Protein AF-A0A533USP4-F1 (afdb_monomer)

Structure (mmCIF, N/CA/C/O backbone):
data_AF-A0A533USP4-F1
#
_entry.id   AF-A0A533USP4-F1
#
loop_
_atom_site.group_PDB
_atom_site.id
_atom_site.type_symbol
_atom_site.label_atom_id
_atom_site.label_alt_id
_atom_site.label_comp_id
_atom_site.label_asym_id
_atom_site.label_entity_id
_atom_site.label_seq_id
_atom_site.pdbx_PDB_ins_code
_atom_site.Cartn_x
_atom_site.Cartn_y
_atom_site.Cartn_z
_atom_site.occupancy
_atom_site.B_iso_or_equiv
_atom_site.auth_seq_id
_atom_site.auth_comp_id
_atom_site.auth_asym_id
_atom_site.auth_atom_id
_atom_site.pdbx_PDB_model_num
ATOM 1 N N . MET A 1 1 ? -3.928 -1.218 -68.554 1.00 47.81 1 MET A N 1
ATOM 2 C CA . MET A 1 1 ? -2.601 -1.056 -67.928 1.00 47.81 1 MET A CA 1
ATOM 3 C C . MET A 1 1 ? -2.854 -0.404 -66.578 1.00 47.81 1 MET A C 1
ATOM 5 O O . MET A 1 1 ? -3.043 0.800 -66.511 1.00 47.81 1 MET A O 1
ATOM 9 N N . SER A 1 2 ? -3.066 -1.232 -65.556 1.00 37.66 2 SER A N 1
ATOM 10 C CA . SER A 1 2 ? -3.595 -0.817 -64.251 1.00 37.66 2 SER A CA 1
ATOM 11 C C . SER A 1 2 ? -2.450 -0.725 -63.250 1.00 37.66 2 SER A C 1
ATOM 13 O O . SER A 1 2 ? -1.737 -1.707 -63.067 1.00 37.66 2 SER A O 1
ATOM 15 N N . ILE A 1 3 ? -2.271 0.429 -62.606 1.00 50.94 3 ILE A N 1
ATOM 16 C CA . ILE A 1 3 ? -1.324 0.599 -61.498 1.00 50.94 3 ILE A CA 1
ATOM 17 C C . ILE A 1 3 ? -2.147 0.824 -60.230 1.00 50.94 3 ILE A C 1
ATOM 19 O O . ILE A 1 3 ? -2.756 1.870 -60.026 1.00 50.94 3 ILE A O 1
ATOM 23 N N . LEU A 1 4 ? -2.203 -0.236 -59.428 1.00 44.69 4 LEU A N 1
ATOM 24 C CA . LEU A 1 4 ? -2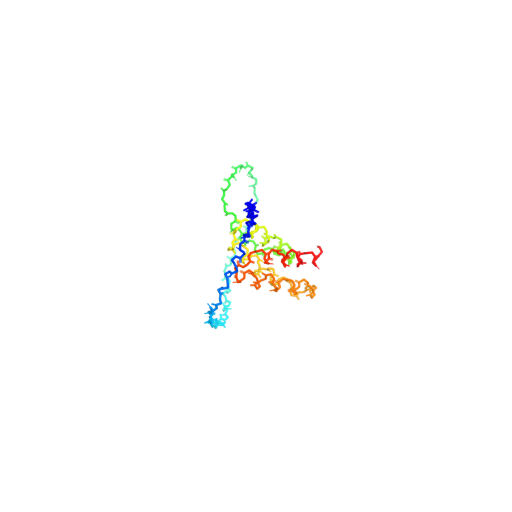.826 -0.324 -58.115 1.00 44.69 4 LEU A CA 1
ATOM 25 C C . LEU A 1 4 ? -1.837 0.241 -57.083 1.00 44.69 4 LEU A C 1
ATOM 27 O O . LEU A 1 4 ? -0.803 -0.370 -56.819 1.00 44.69 4 LEU A O 1
ATOM 31 N N . ILE A 1 5 ? -2.126 1.419 -56.526 1.00 61.94 5 ILE A N 1
ATOM 32 C CA . ILE A 1 5 ? -1.327 2.015 -55.447 1.00 61.94 5 ILE A CA 1
ATOM 33 C C . ILE A 1 5 ? -1.676 1.288 -54.146 1.00 61.94 5 ILE A C 1
ATOM 35 O O . ILE A 1 5 ? -2.778 1.413 -53.615 1.00 61.94 5 ILE A O 1
ATOM 39 N N . LEU A 1 6 ? -0.731 0.483 -53.664 1.00 51.12 6 LEU A N 1
ATOM 40 C CA . LEU A 1 6 ? -0.864 -0.315 -52.453 1.00 51.12 6 LEU A CA 1
ATOM 41 C C . LEU A 1 6 ? -0.658 0.565 -51.207 1.00 51.12 6 LEU A C 1
ATOM 43 O O . LEU A 1 6 ? 0.437 1.054 -50.932 1.00 51.12 6 LEU A O 1
ATOM 47 N N . MET A 1 7 ? -1.742 0.740 -50.459 1.00 49.59 7 MET A N 1
ATOM 48 C CA . MET A 1 7 ? -1.837 1.403 -49.158 1.00 49.59 7 MET A CA 1
ATOM 49 C C . MET A 1 7 ? -1.023 0.625 -48.108 1.00 49.59 7 MET A C 1
ATOM 51 O O . MET A 1 7 ? -1.315 -0.539 -47.840 1.00 49.59 7 MET A O 1
ATOM 55 N N . LYS A 1 8 ? 0.008 1.234 -47.507 1.00 54.75 8 LYS A N 1
ATOM 56 C CA . LYS A 1 8 ? 0.762 0.634 -46.389 1.00 54.75 8 LYS A CA 1
ATOM 57 C C . LYS A 1 8 ? 0.231 1.190 -45.067 1.00 54.75 8 LYS A C 1
ATOM 59 O O . LYS A 1 8 ? 0.634 2.266 -44.640 1.00 54.75 8 LYS A O 1
ATOM 64 N N . PHE A 1 9 ? -0.671 0.453 -44.426 1.00 54.91 9 PHE A N 1
ATOM 65 C CA . PHE A 1 9 ? -1.006 0.661 -43.019 1.00 54.91 9 PHE A CA 1
ATOM 66 C C . PHE A 1 9 ? 0.093 0.039 -42.151 1.00 54.91 9 PHE A C 1
ATOM 68 O O . PHE A 1 9 ? 0.325 -1.167 -42.218 1.00 54.91 9 PHE A O 1
ATOM 75 N N . SER A 1 10 ? 0.779 0.851 -41.347 1.00 53.16 10 SER A N 1
ATOM 76 C CA . SER A 1 10 ? 1.674 0.350 -40.300 1.00 53.16 10 SER A CA 1
ATOM 77 C C . SER A 1 10 ? 0.849 -0.002 -39.066 1.00 53.16 10 SER A C 1
ATOM 79 O O . SER A 1 10 ? 0.519 0.862 -38.258 1.00 53.16 10 SER A O 1
ATOM 81 N N . THR A 1 11 ? 0.490 -1.277 -38.936 1.00 52.53 11 THR A N 1
ATOM 82 C CA . THR A 1 11 ? -0.095 -1.840 -37.718 1.00 52.53 11 THR A CA 1
ATOM 83 C C . THR A 1 11 ? 1.034 -2.131 -36.732 1.00 52.53 11 THR A C 1
ATOM 85 O O . THR A 1 11 ? 1.791 -3.083 -36.912 1.00 52.53 11 THR A O 1
ATOM 88 N N . THR A 1 12 ? 1.180 -1.306 -35.695 1.00 54.00 12 THR A N 1
ATOM 89 C CA . THR A 1 12 ? 2.078 -1.606 -34.574 1.00 54.00 12 THR A CA 1
ATOM 90 C C . THR A 1 12 ? 1.442 -2.716 -33.744 1.00 54.00 12 THR A C 1
ATOM 92 O O . THR A 1 12 ? 0.520 -2.483 -32.966 1.00 54.00 12 THR A O 1
ATOM 95 N N . THR A 1 13 ? 1.900 -3.945 -33.966 1.00 52.88 13 THR A N 1
ATOM 96 C CA . THR A 1 13 ? 1.516 -5.136 -33.209 1.00 52.88 13 THR A CA 1
ATOM 97 C C . THR A 1 13 ? 1.781 -4.917 -31.720 1.00 52.88 13 THR A C 1
ATOM 99 O O . THR A 1 13 ? 2.925 -4.745 -31.301 1.00 52.88 13 THR A O 1
ATOM 102 N N . ILE A 1 14 ? 0.718 -4.931 -30.916 1.00 52.53 14 ILE A N 1
ATOM 103 C CA . ILE A 1 14 ? 0.793 -4.956 -29.455 1.00 52.53 14 ILE A CA 1
ATOM 104 C C . ILE A 1 14 ? 1.327 -6.337 -29.066 1.00 52.53 14 ILE A C 1
ATOM 106 O O . ILE A 1 14 ? 0.627 -7.340 -29.189 1.00 52.53 14 ILE A O 1
ATOM 110 N N . ALA A 1 15 ? 2.585 -6.399 -28.636 1.00 47.38 15 ALA A N 1
ATOM 111 C CA . ALA A 1 15 ? 3.166 -7.609 -28.076 1.00 47.38 15 ALA A CA 1
ATOM 112 C C . ALA A 1 15 ? 2.675 -7.784 -26.630 1.00 47.38 15 ALA A C 1
ATOM 114 O O . ALA A 1 15 ? 3.264 -7.265 -25.684 1.00 47.38 15 ALA A O 1
ATOM 115 N N . THR A 1 16 ? 1.577 -8.516 -26.453 1.00 48.25 16 THR A N 1
ATOM 116 C CA . THR A 1 16 ? 1.216 -9.117 -25.165 1.00 48.25 16 THR A CA 1
ATOM 117 C C . THR A 1 16 ? 2.248 -10.184 -24.809 1.00 48.25 16 THR A C 1
ATOM 119 O O . THR A 1 16 ? 2.188 -11.302 -25.321 1.00 48.25 16 THR A O 1
ATOM 122 N N . VAL A 1 17 ? 3.195 -9.858 -23.927 1.00 45.16 17 VAL A N 1
ATOM 123 C CA . VAL A 1 17 ? 4.047 -10.868 -23.289 1.00 45.16 17 VAL A CA 1
ATOM 124 C C . VAL A 1 17 ? 3.315 -11.370 -22.050 1.00 45.16 17 VAL A C 1
ATOM 126 O O . VAL A 1 17 ? 3.383 -10.778 -20.977 1.00 45.16 17 VAL A O 1
ATOM 129 N N . ALA A 1 18 ? 2.578 -12.464 -22.220 1.00 55.59 18 ALA A N 1
ATOM 130 C CA . ALA A 1 18 ? 2.114 -13.275 -21.108 1.00 55.59 18 ALA A CA 1
ATOM 131 C C . ALA A 1 18 ? 3.296 -14.112 -20.595 1.00 55.59 18 ALA A C 1
ATOM 133 O O . ALA A 1 18 ? 3.755 -15.024 -21.281 1.00 55.59 18 ALA A O 1
ATOM 134 N N . LEU A 1 19 ? 3.783 -13.811 -19.390 1.00 47.06 19 LEU A N 1
ATOM 135 C CA . LEU A 1 19 ? 4.659 -14.700 -18.627 1.00 47.06 19 LEU A CA 1
ATOM 136 C C . LEU A 1 19 ? 3.873 -15.215 -17.423 1.00 47.06 19 LEU A C 1
ATOM 138 O O . LEU A 1 19 ? 3.683 -14.520 -16.429 1.00 47.06 19 LEU A O 1
ATOM 142 N N . ALA A 1 20 ? 3.366 -16.436 -17.569 1.00 52.44 20 ALA A N 1
ATOM 143 C CA . ALA A 1 20 ? 2.795 -17.224 -16.491 1.00 52.44 20 ALA A CA 1
ATOM 144 C C . ALA A 1 20 ? 3.871 -18.123 -15.861 1.00 52.44 20 ALA A C 1
ATOM 146 O O . ALA A 1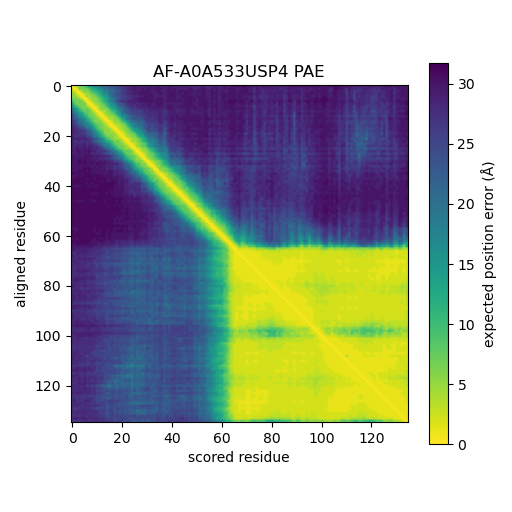 20 ? 4.851 -18.478 -16.513 1.00 52.44 20 ALA A O 1
ATOM 147 N N . VAL A 1 21 ? 3.563 -18.583 -14.642 1.00 51.41 21 VAL A N 1
ATOM 148 C CA . VAL A 1 21 ? 4.268 -19.582 -13.815 1.00 51.41 21 VAL A CA 1
ATOM 149 C C . VAL A 1 21 ? 5.491 -19.004 -13.087 1.00 51.41 21 VAL A C 1
ATOM 151 O O . VAL A 1 21 ? 6.439 -18.549 -13.702 1.00 51.41 21 VAL A O 1
ATOM 154 N N . GLY A 1 22 ? 5.579 -18.962 -11.762 1.00 50.00 22 GLY A N 1
ATOM 155 C CA . GLY A 1 22 ? 4.850 -19.640 -10.699 1.00 50.00 22 GLY A CA 1
ATOM 156 C C . GLY A 1 22 ? 5.892 -19.959 -9.633 1.00 50.00 22 GLY A C 1
ATOM 157 O O . GLY A 1 22 ? 6.772 -20.778 -9.879 1.00 50.00 22 GLY A O 1
ATOM 158 N N . VAL A 1 23 ? 5.835 -19.300 -8.473 1.00 49.97 23 VAL A N 1
ATOM 159 C CA . VAL A 1 23 ? 6.686 -19.681 -7.344 1.00 49.97 23 VAL A CA 1
ATOM 160 C C . VAL A 1 23 ? 5.830 -19.867 -6.105 1.00 49.97 23 VAL A C 1
ATOM 162 O O . VAL A 1 23 ? 5.369 -18.918 -5.475 1.00 49.97 23 VAL A O 1
ATOM 165 N N . LEU A 1 24 ? 5.611 -21.139 -5.786 1.00 55.62 24 LEU A N 1
ATOM 166 C CA . LEU A 1 24 ? 5.123 -21.600 -4.501 1.00 55.62 24 LEU A CA 1
ATOM 167 C C . LEU A 1 24 ? 6.228 -21.357 -3.466 1.00 55.62 24 LEU A C 1
ATOM 169 O O . LEU A 1 24 ? 7.067 -22.222 -3.234 1.00 55.62 24 LEU A O 1
ATOM 173 N N . PHE A 1 25 ? 6.249 -20.174 -2.856 1.00 48.16 25 PHE A N 1
ATOM 174 C CA . PHE A 1 25 ? 7.017 -19.956 -1.633 1.00 48.16 25 PHE A CA 1
ATOM 175 C C . PHE A 1 25 ? 6.097 -20.171 -0.435 1.00 48.16 25 PHE A C 1
ATOM 177 O O . PHE A 1 25 ? 5.326 -19.297 -0.042 1.00 48.16 25 PHE A O 1
ATOM 184 N N . GLY A 1 26 ? 6.179 -21.373 0.138 1.00 51.12 26 GLY A N 1
ATOM 185 C CA . GLY A 1 26 ? 5.707 -21.629 1.489 1.00 51.12 26 GLY A CA 1
ATOM 186 C C . GLY A 1 26 ? 6.526 -20.792 2.466 1.00 51.12 26 GLY A C 1
ATOM 187 O O . GLY A 1 26 ? 7.692 -21.086 2.709 1.00 51.12 26 GLY A O 1
ATOM 188 N N . LEU A 1 27 ? 5.924 -19.742 3.016 1.00 51.78 27 LEU A N 1
ATOM 189 C CA . LEU A 1 27 ? 6.470 -19.024 4.160 1.00 51.78 27 LEU A CA 1
ATOM 190 C C . LEU A 1 27 ? 5.783 -19.559 5.412 1.00 51.78 27 LEU A C 1
ATOM 192 O O . LEU A 1 27 ? 4.654 -19.196 5.738 1.00 51.78 27 LEU A O 1
ATOM 196 N N . THR A 1 28 ? 6.470 -20.465 6.102 1.00 47.69 28 THR A N 1
ATOM 197 C CA . THR A 1 28 ? 6.135 -20.840 7.473 1.00 47.69 28 THR A CA 1
ATOM 198 C C . THR A 1 28 ? 6.287 -19.606 8.354 1.00 47.69 28 THR A C 1
ATOM 200 O O . THR A 1 28 ? 7.391 -19.103 8.559 1.00 47.69 28 THR A O 1
ATOM 203 N N . PHE A 1 29 ? 5.163 -19.107 8.852 1.00 50.94 29 PHE A N 1
ATOM 204 C CA . PHE A 1 29 ? 5.091 -17.994 9.785 1.00 50.94 29 PHE A CA 1
ATOM 205 C C . PHE A 1 29 ? 5.610 -18.452 11.157 1.00 50.94 29 PHE A C 1
ATOM 207 O O . PHE A 1 29 ? 4.863 -19.001 11.964 1.00 50.94 29 PHE A O 1
ATOM 214 N N . THR A 1 30 ? 6.903 -18.270 11.427 1.00 48.50 30 THR A N 1
ATOM 215 C CA . THR A 1 30 ? 7.451 -18.411 12.783 1.00 48.50 30 THR A CA 1
ATOM 216 C C . THR A 1 30 ? 7.401 -17.049 13.459 1.00 48.50 30 THR A C 1
ATOM 218 O O . THR A 1 30 ? 8.123 -16.131 13.074 1.00 48.50 30 THR A O 1
ATOM 221 N N . GLY A 1 31 ? 6.490 -16.913 14.423 1.00 45.66 31 GLY A N 1
ATOM 222 C CA . GLY A 1 31 ? 6.244 -15.679 15.157 1.00 45.66 31 GLY A CA 1
ATOM 223 C C . GLY A 1 31 ? 7.497 -15.119 15.830 1.00 45.66 31 GLY A C 1
ATOM 224 O O . GLY A 1 31 ? 8.367 -15.854 16.294 1.00 45.66 31 GLY A O 1
ATOM 225 N N . PHE A 1 32 ? 7.571 -13.794 15.904 1.00 53.56 32 PHE A N 1
ATOM 226 C CA . 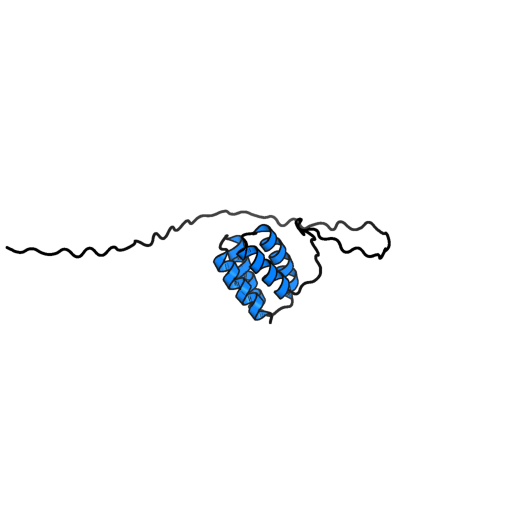PHE A 1 32 ? 8.627 -13.116 16.641 1.00 53.56 32 PHE A CA 1
ATOM 227 C C . PHE A 1 32 ? 8.353 -13.220 18.141 1.00 53.56 32 PHE A C 1
ATOM 229 O O . PHE A 1 32 ? 7.392 -12.657 18.666 1.00 53.56 32 PHE A O 1
ATOM 236 N N . THR A 1 33 ? 9.224 -13.943 18.838 1.00 47.81 33 THR A N 1
ATOM 237 C CA . THR A 1 33 ? 9.342 -13.886 20.291 1.00 47.81 33 THR A CA 1
ATOM 238 C C . THR A 1 33 ? 9.822 -12.499 20.708 1.00 47.81 33 THR A C 1
ATOM 240 O O . THR A 1 33 ? 10.866 -12.022 20.268 1.00 47.81 33 THR A O 1
ATOM 243 N N . SER A 1 34 ? 9.038 -11.870 21.577 1.00 46.97 34 SER A N 1
ATOM 244 C CA . SER A 1 34 ? 9.310 -10.601 22.246 1.00 46.97 34 SER A CA 1
ATOM 245 C C . SER A 1 34 ? 10.688 -10.587 22.923 1.00 46.97 34 SER A C 1
ATOM 247 O O . SER A 1 34 ? 10.916 -11.365 23.846 1.00 46.97 34 SER A O 1
ATOM 249 N N . ILE A 1 35 ? 11.560 -9.638 22.567 1.00 54.75 35 ILE A N 1
ATOM 250 C CA . ILE A 1 35 ? 12.715 -9.267 23.400 1.00 54.75 35 ILE A CA 1
ATOM 251 C C . ILE A 1 35 ? 12.360 -7.970 24.126 1.00 54.75 35 ILE A C 1
ATOM 253 O O . ILE A 1 35 ? 12.248 -6.901 23.530 1.00 54.75 35 ILE A O 1
ATOM 257 N N . ARG A 1 36 ? 12.118 -8.093 25.433 1.00 51.53 36 ARG A N 1
ATOM 258 C CA . ARG A 1 36 ? 11.926 -6.970 26.352 1.00 51.53 36 ARG A CA 1
ATOM 259 C C . ARG A 1 36 ? 13.282 -6.422 26.820 1.00 51.53 36 ARG A C 1
ATOM 261 O O . ARG A 1 36 ? 14.115 -7.197 27.266 1.00 51.53 36 ARG A O 1
ATOM 268 N N . ALA A 1 37 ? 13.346 -5.086 26.830 1.00 47.41 37 ALA A N 1
ATOM 269 C CA . ALA A 1 37 ? 13.941 -4.181 27.829 1.00 47.41 37 ALA A CA 1
ATOM 270 C C . ALA A 1 37 ? 15.465 -4.146 28.041 1.00 47.41 37 ALA A C 1
ATOM 272 O O . ALA A 1 37 ? 16.005 -5.176 28.404 1.00 47.41 37 ALA A O 1
ATOM 273 N N . GLN A 1 38 ? 16.063 -2.931 27.980 1.00 41.16 38 GLN A N 1
ATOM 274 C CA . GLN A 1 38 ? 16.924 -2.240 28.990 1.00 41.16 38 GLN A CA 1
ATOM 275 C C . GLN A 1 38 ? 16.975 -0.724 28.616 1.00 41.16 38 GLN A C 1
ATOM 277 O O . GLN A 1 38 ? 17.368 -0.402 27.505 1.00 41.16 38 GLN A O 1
ATOM 282 N N . ASN A 1 39 ? 16.324 0.222 29.311 1.00 43.00 39 ASN A N 1
ATOM 283 C CA . ASN A 1 39 ? 16.646 0.893 30.589 1.00 43.00 39 ASN A CA 1
ATOM 284 C C . ASN A 1 39 ? 17.508 2.189 30.471 1.00 43.00 39 ASN A C 1
ATOM 286 O O . ASN A 1 39 ? 18.693 2.112 30.193 1.00 43.00 39 ASN A O 1
ATOM 290 N N . MET A 1 40 ? 16.863 3.332 30.777 1.00 46.38 40 MET A N 1
ATOM 291 C CA . MET A 1 40 ? 17.325 4.632 31.335 1.00 46.38 40 MET A CA 1
ATOM 292 C C . MET A 1 40 ? 18.529 5.406 30.745 1.00 46.38 40 MET A C 1
ATOM 294 O O . MET A 1 40 ? 19.653 4.925 30.777 1.00 46.38 40 MET A O 1
ATOM 298 N N . THR A 1 41 ? 18.330 6.695 30.396 1.00 38.53 41 THR A N 1
ATOM 299 C CA . THR A 1 41 ? 18.869 7.899 31.101 1.00 38.53 41 THR A CA 1
ATOM 300 C C . THR A 1 41 ? 18.297 9.200 30.476 1.00 38.53 41 THR A C 1
ATOM 302 O O . THR A 1 41 ? 17.880 9.215 29.325 1.00 38.53 41 THR A O 1
ATOM 305 N N . ALA A 1 42 ? 18.193 10.244 31.302 1.00 47.03 42 ALA A N 1
ATOM 306 C CA . ALA A 1 42 ? 17.329 11.434 31.277 1.00 47.03 42 ALA A CA 1
ATOM 307 C C . ALA A 1 42 ? 17.754 12.591 30.305 1.00 47.03 42 ALA A C 1
ATOM 309 O O . ALA A 1 42 ? 18.723 12.432 29.565 1.00 47.03 42 ALA A O 1
ATOM 310 N N . PRO A 1 43 ? 17.025 13.737 30.270 1.00 63.38 43 PRO A N 1
ATOM 311 C CA . PRO A 1 43 ? 16.979 14.699 29.161 1.00 63.38 43 PRO A CA 1
ATOM 312 C C . PRO A 1 43 ? 18.074 15.772 29.241 1.00 63.38 43 PRO A C 1
ATOM 314 O O . PRO A 1 43 ? 18.499 16.122 30.335 1.00 63.38 43 PRO A O 1
ATOM 317 N N . ASN A 1 44 ? 18.450 16.377 28.108 1.00 41.00 44 ASN A N 1
ATOM 318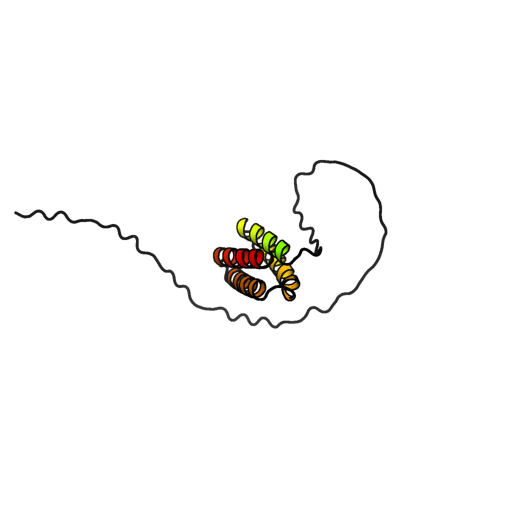 C CA . ASN A 1 44 ? 19.138 17.672 28.103 1.00 41.00 44 ASN A CA 1
ATOM 319 C C . ASN A 1 44 ? 18.746 18.516 26.879 1.00 41.00 44 ASN A C 1
ATOM 321 O O . ASN A 1 44 ? 18.839 18.088 25.732 1.00 41.00 44 ASN A O 1
ATOM 325 N N . ASN A 1 45 ? 18.294 19.731 27.173 1.00 48.22 45 ASN A N 1
ATOM 326 C CA . ASN A 1 45 ? 17.928 20.805 26.259 1.00 48.22 45 ASN A CA 1
ATOM 327 C C . ASN A 1 45 ? 19.169 21.679 26.000 1.00 48.22 45 ASN A C 1
ATOM 329 O O . ASN A 1 45 ? 19.762 22.114 26.980 1.00 48.22 45 ASN A O 1
ATOM 333 N N . MET A 1 46 ? 19.538 21.959 24.741 1.00 34.19 46 MET A N 1
ATOM 334 C CA . MET A 1 46 ? 20.085 23.257 24.283 1.00 34.19 46 MET A CA 1
ATOM 335 C C . MET A 1 46 ? 20.470 23.240 22.789 1.00 34.19 46 MET A C 1
ATOM 337 O O . MET A 1 46 ? 21.373 22.531 22.364 1.00 34.19 46 MET A O 1
ATOM 341 N N . THR A 1 47 ? 19.741 24.064 22.032 1.00 41.28 47 THR A N 1
ATOM 342 C CA . THR A 1 47 ? 20.191 25.086 21.064 1.00 41.28 47 THR A CA 1
ATOM 343 C C . THR A 1 47 ? 21.395 24.811 20.151 1.00 41.28 47 THR A C 1
ATOM 345 O O . THR A 1 47 ? 22.530 24.723 20.605 1.00 41.28 47 THR A O 1
ATOM 348 N N . GLY A 1 48 ? 21.174 24.905 18.833 1.00 36.00 48 GLY A N 1
ATOM 349 C CA . GLY A 1 48 ? 22.251 25.127 17.863 1.00 36.00 48 GLY A CA 1
ATOM 350 C C . GLY A 1 48 ? 21.807 24.967 16.413 1.00 36.00 48 GLY A C 1
ATOM 351 O O . GLY A 1 48 ? 21.817 23.866 15.879 1.00 36.00 48 GLY A O 1
ATOM 352 N N . SER A 1 49 ? 21.418 26.071 15.774 1.00 56.94 49 SER A N 1
ATOM 353 C CA . SER A 1 49 ? 21.181 26.140 14.330 1.00 56.94 49 SER A CA 1
ATOM 354 C C . SER A 1 49 ? 22.492 25.887 13.578 1.00 56.94 49 SER A C 1
ATOM 356 O O . SER A 1 49 ? 23.425 26.677 13.707 1.00 56.94 49 SER A O 1
ATOM 358 N N . ALA A 1 50 ? 22.572 24.802 12.805 1.00 37.22 50 ALA A N 1
ATOM 359 C CA . ALA A 1 50 ? 23.624 24.589 11.815 1.00 37.22 50 ALA A CA 1
ATOM 360 C C . ALA A 1 50 ? 23.146 23.642 10.701 1.00 37.22 50 ALA A C 1
ATOM 362 O O . ALA A 1 50 ? 22.991 22.439 10.888 1.00 37.22 50 ALA A O 1
ATOM 363 N N . ASN A 1 51 ? 22.907 24.249 9.541 1.00 52.69 51 ASN A N 1
ATOM 364 C CA . ASN A 1 51 ? 23.009 23.708 8.188 1.00 52.69 51 ASN A CA 1
ATOM 365 C C . ASN A 1 51 ? 23.710 22.334 8.065 1.00 52.69 51 ASN A C 1
ATOM 367 O O . ASN A 1 51 ? 24.933 22.265 8.165 1.00 52.69 51 ASN A O 1
ATOM 371 N N . MET A 1 52 ? 22.949 21.278 7.754 1.00 35.12 52 MET A N 1
ATOM 372 C CA . MET A 1 52 ? 23.470 19.998 7.254 1.00 35.12 52 MET A CA 1
ATOM 373 C C . MET A 1 52 ? 22.535 19.444 6.168 1.00 35.12 52 MET A C 1
ATOM 375 O O . MET A 1 52 ? 21.458 18.915 6.439 1.00 35.12 52 MET A O 1
ATOM 379 N N . THR A 1 53 ? 22.974 19.579 4.920 1.00 48.25 53 THR A N 1
ATOM 380 C CA . THR A 1 53 ? 22.483 18.840 3.756 1.00 48.25 53 THR A CA 1
ATOM 381 C C . THR A 1 53 ? 22.855 17.362 3.908 1.00 48.25 53 THR A C 1
ATOM 383 O O . THR A 1 53 ? 24.027 17.034 3.774 1.00 48.25 53 THR A O 1
ATOM 386 N N . GLY A 1 54 ? 21.864 16.489 4.137 1.00 52.97 54 GLY A N 1
ATOM 387 C CA . GLY A 1 54 ? 21.980 15.019 4.098 1.00 52.97 54 GLY A CA 1
ATOM 388 C C . GLY A 1 54 ? 22.787 14.405 5.256 1.00 52.97 54 GLY A C 1
ATOM 389 O O . GLY A 1 54 ? 23.914 14.810 5.514 1.00 52.97 54 GLY A O 1
ATOM 390 N N . PRO A 1 55 ? 22.249 13.386 5.945 1.00 44.16 55 PRO A N 1
ATOM 391 C CA . PRO A 1 55 ? 22.111 12.082 5.307 1.00 44.16 55 PRO A CA 1
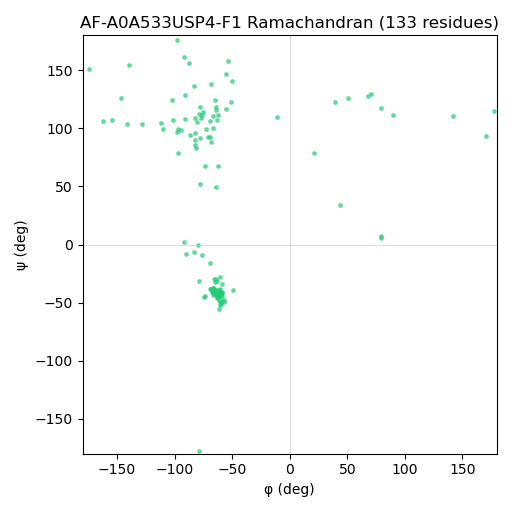ATOM 392 C C . PRO A 1 55 ? 20.785 11.394 5.647 1.00 44.16 55 PRO A C 1
ATOM 394 O O . PRO A 1 55 ? 20.198 11.635 6.694 1.00 44.16 55 PRO A O 1
ATOM 397 N N . ASN A 1 56 ? 20.343 10.516 4.744 1.00 46.62 56 ASN A N 1
ATOM 398 C CA . ASN A 1 56 ? 19.590 9.300 5.047 1.00 46.62 56 ASN A CA 1
ATOM 399 C C . ASN A 1 56 ? 18.878 9.296 6.414 1.00 46.62 56 ASN A C 1
ATOM 401 O O . ASN A 1 56 ? 19.353 8.690 7.377 1.00 46.62 56 ASN A O 1
ATOM 405 N N . MET A 1 57 ? 17.734 9.978 6.495 1.00 39.88 57 MET A N 1
ATOM 406 C CA . MET A 1 57 ? 16.861 9.920 7.658 1.00 39.88 57 MET A CA 1
ATOM 407 C C . MET A 1 57 ? 16.146 8.561 7.653 1.00 39.88 57 MET A C 1
ATOM 409 O O . MET A 1 57 ? 14.936 8.477 7.487 1.00 39.88 57 MET A O 1
ATOM 413 N N . THR A 1 58 ? 16.890 7.472 7.864 1.00 41.97 58 THR A N 1
ATOM 414 C CA . THR A 1 58 ? 16.319 6.237 8.417 1.00 41.97 58 THR A CA 1
ATOM 415 C C . THR A 1 58 ? 16.156 6.431 9.926 1.00 41.97 58 THR A C 1
ATOM 417 O O . THR A 1 58 ? 16.632 5.649 10.743 1.00 41.97 58 THR A O 1
ATOM 420 N N . THR A 1 59 ? 15.499 7.520 10.324 1.00 39.19 59 THR A N 1
ATOM 421 C CA . THR A 1 59 ? 14.903 7.600 11.648 1.00 39.19 59 THR A CA 1
ATOM 422 C C . THR A 1 59 ? 13.583 6.877 11.491 1.00 39.19 59 THR A C 1
ATOM 424 O O . THR A 1 59 ? 12.574 7.463 11.101 1.00 39.19 59 THR A O 1
ATOM 427 N N . SER A 1 60 ? 13.618 5.568 11.733 1.00 46.28 60 SER A N 1
ATOM 428 C CA . SER A 1 60 ? 12.447 4.732 11.980 1.00 46.28 60 SER A CA 1
ATOM 429 C C . SER A 1 60 ? 11.757 5.225 13.252 1.00 46.28 60 SER A C 1
ATOM 431 O O . SER A 1 60 ? 11.758 4.577 14.294 1.00 46.28 60 SER A O 1
ATOM 433 N N . GLY A 1 61 ? 11.192 6.426 13.176 1.00 41.09 61 GLY A N 1
ATOM 434 C CA . GLY A 1 61 ? 10.125 6.855 14.040 1.00 41.09 61 GLY A CA 1
ATOM 435 C C . GLY A 1 61 ? 8.912 6.038 13.643 1.00 41.09 61 GLY A C 1
ATOM 436 O O . GLY A 1 61 ? 8.139 6.442 12.777 1.00 41.09 61 GLY A O 1
ATOM 437 N N . THR A 1 62 ? 8.719 4.909 14.317 1.00 49.09 62 THR A N 1
ATOM 438 C CA . THR A 1 62 ? 7.410 4.271 14.521 1.00 49.09 62 THR A CA 1
ATOM 439 C C . THR A 1 62 ? 6.520 5.208 15.357 1.00 49.09 62 THR A C 1
ATOM 441 O O . THR A 1 62 ? 5.963 4.836 16.384 1.00 49.09 62 THR A O 1
ATOM 444 N N . SER A 1 63 ? 6.429 6.478 14.964 1.00 42.75 63 SER A N 1
ATOM 445 C CA . SER A 1 63 ? 5.633 7.498 15.626 1.00 42.75 63 SER A CA 1
ATOM 446 C C . SER A 1 63 ? 4.314 7.603 14.884 1.00 42.75 63 SER A C 1
ATOM 448 O O . SER A 1 63 ? 4.147 8.474 14.039 1.00 42.75 63 SER A O 1
ATOM 450 N N . GLY A 1 64 ? 3.424 6.651 15.166 1.00 50.12 64 GLY A N 1
ATOM 451 C CA . GLY A 1 64 ? 1.972 6.854 15.220 1.00 50.12 64 GLY A CA 1
ATOM 452 C C . GLY A 1 64 ? 1.299 7.688 14.124 1.00 50.12 64 GLY A C 1
ATOM 453 O O . GLY A 1 64 ? 0.352 8.402 14.431 1.00 50.12 64 GLY A O 1
ATOM 454 N N . GLY A 1 65 ? 1.768 7.643 12.875 1.00 61.84 65 GLY A N 1
ATOM 455 C CA . GLY A 1 65 ? 1.043 8.237 11.752 1.00 61.84 65 GLY A CA 1
ATOM 456 C C . GLY A 1 65 ? -0.233 7.441 11.485 1.00 61.84 65 GLY A C 1
ATOM 457 O O . GLY A 1 65 ? -0.197 6.209 11.533 1.00 61.84 65 GLY A O 1
ATOM 458 N N . SER A 1 66 ? -1.346 8.125 11.206 1.00 86.75 66 SER A N 1
ATOM 459 C CA . SER A 1 66 ? -2.597 7.479 10.788 1.00 86.75 66 SER A CA 1
ATOM 460 C C . SER A 1 66 ? -2.364 6.568 9.577 1.00 86.75 66 SER A C 1
ATOM 462 O O . SER A 1 66 ? -1.403 6.759 8.823 1.00 86.75 66 SER A O 1
ATOM 464 N N . ALA A 1 67 ? -3.255 5.594 9.356 1.00 91.00 67 ALA A N 1
ATOM 465 C CA . ALA A 1 67 ? -3.172 4.702 8.196 1.00 91.00 67 ALA A CA 1
ATOM 466 C C . ALA A 1 67 ? -2.985 5.492 6.888 1.00 91.00 67 ALA A C 1
ATOM 468 O O . ALA A 1 67 ? -2.152 5.134 6.058 1.00 91.00 67 ALA A O 1
ATOM 469 N N . LYS A 1 68 ? -3.674 6.633 6.763 1.00 92.56 68 LYS A N 1
ATOM 470 C CA . LYS A 1 68 ? -3.566 7.542 5.621 1.00 92.56 68 LYS A CA 1
ATOM 471 C C . LYS A 1 68 ? -2.150 8.078 5.427 1.00 92.56 68 LYS A C 1
ATOM 473 O O . LYS A 1 68 ? -1.608 7.953 4.336 1.00 92.56 68 LYS A O 1
ATOM 478 N N . MET A 1 69 ? -1.528 8.619 6.475 1.00 93.56 69 MET A N 1
ATOM 479 C CA . MET A 1 69 ? -0.172 9.173 6.391 1.00 93.56 69 MET A CA 1
ATOM 480 C C . MET A 1 69 ? 0.844 8.112 5.952 1.00 93.56 69 MET A C 1
ATOM 482 O O . MET A 1 69 ? 1.697 8.374 5.106 1.00 93.56 69 MET A O 1
ATOM 486 N N . GLN A 1 70 ? 0.735 6.894 6.491 1.00 94.44 70 GLN A N 1
ATOM 487 C CA . GLN A 1 70 ? 1.622 5.795 6.107 1.00 94.44 70 GLN A CA 1
ATOM 488 C C . GLN A 1 70 ? 1.408 5.375 4.645 1.00 94.44 70 GLN A C 1
ATOM 490 O O . GLN A 1 70 ? 2.375 5.088 3.941 1.00 94.44 70 GLN A O 1
ATOM 495 N N . ILE A 1 71 ? 0.160 5.376 4.167 1.00 94.56 71 ILE A N 1
ATOM 496 C CA . ILE A 1 71 ? -0.162 5.098 2.761 1.00 94.56 71 ILE A CA 1
ATOM 497 C C . ILE A 1 71 ? 0.380 6.201 1.846 1.00 94.56 71 ILE A C 1
ATOM 499 O O . ILE A 1 71 ? 0.972 5.892 0.816 1.00 94.56 71 ILE A O 1
ATOM 503 N N . GLU A 1 72 ? 0.241 7.473 2.212 1.00 95.31 72 GLU A N 1
ATOM 504 C CA . GLU A 1 72 ? 0.785 8.598 1.440 1.00 95.31 72 GLU A CA 1
ATOM 505 C C . GLU A 1 72 ? 2.314 8.561 1.356 1.00 95.31 72 GLU A C 1
ATOM 507 O O . GLU A 1 72 ? 2.887 8.794 0.291 1.00 95.31 72 GLU A O 1
ATOM 512 N N . ASP A 1 73 ? 2.990 8.218 2.450 1.00 93.88 73 ASP A N 1
ATOM 513 C CA . ASP A 1 73 ? 4.438 8.021 2.444 1.00 93.88 73 ASP A CA 1
ATOM 514 C C . ASP A 1 73 ? 4.851 6.808 1.602 1.00 93.88 73 ASP A C 1
ATOM 516 O O . ASP A 1 73 ? 5.857 6.868 0.892 1.00 93.88 73 ASP A O 1
ATOM 520 N N . ALA A 1 74 ? 4.067 5.724 1.626 1.00 95.00 74 ALA A N 1
ATOM 521 C CA . ALA A 1 74 ? 4.287 4.585 0.742 1.00 95.00 74 ALA A CA 1
ATOM 522 C C . ALA A 1 74 ? 4.123 4.976 -0.736 1.00 95.00 74 ALA A C 1
ATOM 524 O O . ALA A 1 74 ? 4.938 4.571 -1.562 1.00 95.00 74 ALA A O 1
ATOM 525 N N . ILE A 1 75 ? 3.119 5.794 -1.069 1.00 96.00 75 ILE A N 1
ATOM 526 C CA . ILE A 1 75 ? 2.896 6.315 -2.426 1.00 96.00 75 ILE A CA 1
ATOM 527 C C . ILE A 1 75 ? 4.108 7.124 -2.891 1.00 96.00 75 ILE A C 1
ATOM 529 O O . ILE A 1 75 ? 4.632 6.844 -3.966 1.00 96.00 75 ILE A O 1
ATOM 533 N N . LYS A 1 76 ? 4.609 8.061 -2.076 1.00 96.12 76 LYS A N 1
ATOM 534 C CA . LYS A 1 76 ? 5.801 8.861 -2.420 1.00 96.12 76 LYS A CA 1
ATOM 535 C C . LYS A 1 76 ? 7.030 7.983 -2.664 1.00 96.12 76 LYS A C 1
ATOM 537 O O . LYS A 1 76 ? 7.781 8.232 -3.602 1.00 96.12 76 LYS A O 1
ATOM 542 N N . ALA A 1 77 ? 7.225 6.952 -1.841 1.00 94.00 77 ALA A N 1
ATOM 543 C CA . ALA A 1 77 ? 8.321 6.001 -2.008 1.00 94.00 77 ALA A CA 1
ATOM 544 C C . ALA A 1 77 ? 8.174 5.154 -3.287 1.00 94.00 77 ALA A C 1
ATOM 546 O O . ALA A 1 77 ? 9.153 4.890 -3.977 1.00 94.00 77 ALA A O 1
ATOM 547 N N . LEU A 1 78 ? 6.951 4.763 -3.656 1.00 93.88 78 LEU A N 1
ATOM 548 C CA . LEU A 1 78 ? 6.694 4.091 -4.933 1.00 93.88 78 LEU A CA 1
ATOM 549 C C . LEU A 1 78 ? 6.948 5.011 -6.131 1.00 93.88 78 LEU A C 1
ATOM 551 O O . LEU A 1 78 ? 7.538 4.567 -7.113 1.00 93.88 78 LEU A O 1
ATOM 555 N N . GLU A 1 79 ? 6.546 6.279 -6.041 1.00 93.88 79 GLU A N 1
ATOM 556 C CA . GLU A 1 79 ? 6.783 7.293 -7.077 1.00 93.88 79 GLU A CA 1
ATOM 557 C C . GLU A 1 79 ? 8.279 7.596 -7.256 1.00 93.88 79 GLU A C 1
ATOM 559 O O . GLU A 1 79 ? 8.720 7.845 -8.377 1.00 93.88 79 GLU A O 1
ATOM 564 N N . SER A 1 80 ? 9.079 7.509 -6.188 1.00 93.81 80 SER A N 1
ATOM 565 C CA . SER A 1 80 ? 10.541 7.628 -6.259 1.00 93.81 80 SER A CA 1
ATOM 566 C C . SER A 1 80 ? 11.260 6.329 -6.653 1.00 93.81 80 SER A C 1
ATOM 568 O O . SER A 1 80 ? 12.474 6.341 -6.855 1.00 93.81 80 SER A O 1
ATOM 570 N N . GLY A 1 81 ? 10.538 5.209 -6.769 1.00 91.56 81 GLY A N 1
ATOM 571 C CA . GLY A 1 81 ? 11.100 3.887 -7.059 1.00 91.56 81 GLY A CA 1
ATOM 572 C C . GLY A 1 81 ? 11.736 3.178 -5.855 1.00 91.56 81 GLY A C 1
ATOM 573 O O . GLY A 1 81 ? 12.285 2.084 -6.013 1.00 91.56 81 GLY A O 1
ATOM 574 N N . ASP A 1 82 ? 11.637 3.742 -4.651 1.00 94.31 82 ASP A N 1
ATOM 575 C CA . ASP A 1 82 ? 12.131 3.142 -3.411 1.00 94.31 82 ASP A CA 1
ATOM 576 C C . ASP A 1 82 ? 11.140 2.103 -2.857 1.00 94.31 82 ASP A C 1
ATOM 578 O O . ASP A 1 82 ? 10.318 2.349 -1.966 1.00 94.31 82 ASP A O 1
ATOM 582 N N . LYS A 1 83 ? 11.233 0.884 -3.395 1.00 90.56 83 LYS A N 1
ATOM 583 C CA . LYS A 1 83 ? 10.382 -0.241 -2.982 1.00 90.56 83 LYS A CA 1
ATOM 584 C C . LYS A 1 83 ? 10.614 -0.654 -1.526 1.00 90.56 83 LYS A C 1
ATOM 586 O O . LYS A 1 83 ? 9.685 -1.139 -0.883 1.00 90.56 83 LYS A O 1
ATOM 591 N N . GLN A 1 84 ? 11.817 -0.473 -0.983 1.00 91.19 84 GLN A N 1
ATOM 592 C CA . GLN A 1 84 ? 12.117 -0.872 0.393 1.00 91.19 84 GLN A CA 1
ATOM 593 C C . GLN A 1 84 ? 11.470 0.089 1.397 1.00 91.19 84 GLN A C 1
ATOM 595 O O . GLN A 1 84 ? 10.829 -0.358 2.360 1.00 91.19 84 GLN A O 1
ATOM 600 N N . ALA A 1 85 ? 11.570 1.398 1.149 1.00 90.81 85 ALA A N 1
ATOM 601 C CA . ALA A 1 85 ? 10.856 2.396 1.936 1.00 90.81 85 ALA A CA 1
ATOM 602 C C . ALA A 1 85 ? 9.339 2.199 1.817 1.00 90.81 85 ALA A C 1
ATOM 604 O O . ALA A 1 85 ? 8.652 2.162 2.841 1.00 90.81 85 ALA A O 1
ATOM 605 N N . ALA A 1 86 ? 8.825 1.962 0.603 1.00 92.81 86 ALA A N 1
ATOM 606 C CA . ALA A 1 86 ? 7.408 1.675 0.386 1.00 92.81 86 ALA A CA 1
ATOM 607 C C . ALA A 1 86 ? 6.936 0.458 1.198 1.00 92.81 86 ALA A C 1
ATOM 609 O O . ALA A 1 86 ? 5.949 0.554 1.922 1.00 92.81 86 ALA A O 1
ATOM 610 N N . SER A 1 87 ? 7.669 -0.660 1.165 1.00 93.19 87 SER A N 1
ATOM 611 C CA . SER A 1 87 ? 7.330 -1.871 1.930 1.00 93.19 87 SER A CA 1
ATOM 612 C C . SER A 1 87 ? 7.260 -1.616 3.439 1.00 93.19 87 SER A C 1
ATOM 614 O O . SER A 1 87 ? 6.358 -2.110 4.122 1.00 93.19 87 SER A O 1
ATOM 616 N N . THR A 1 88 ? 8.206 -0.837 3.968 1.00 92.81 88 THR A N 1
ATOM 617 C CA . THR A 1 88 ? 8.241 -0.475 5.393 1.00 92.81 88 THR A CA 1
ATOM 618 C C . THR A 1 88 ? 6.998 0.330 5.775 1.00 92.81 88 THR A C 1
ATOM 620 O O . THR A 1 88 ? 6.335 0.028 6.769 1.00 92.81 88 THR A O 1
ATOM 623 N N . LYS A 1 89 ? 6.633 1.314 4.946 1.00 93.56 89 LYS A N 1
ATOM 624 C CA . LYS A 1 89 ? 5.457 2.170 5.151 1.00 93.56 89 LYS A CA 1
ATOM 625 C C . LYS A 1 89 ? 4.143 1.403 5.003 1.00 93.56 89 LYS A C 1
ATOM 627 O O . LYS A 1 89 ? 3.255 1.564 5.834 1.00 93.56 89 LYS A O 1
ATOM 632 N N . LEU A 1 90 ? 4.040 0.503 4.024 1.00 93.38 90 LEU A N 1
ATOM 633 C CA . LEU A 1 90 ? 2.877 -0.374 3.855 1.00 93.38 90 LEU A CA 1
ATOM 634 C C . LEU A 1 90 ? 2.677 -1.295 5.060 1.00 93.38 90 LEU A C 1
ATOM 636 O O . LEU A 1 90 ? 1.553 -1.474 5.510 1.00 93.38 90 LEU A O 1
ATOM 640 N N . THR A 1 91 ? 3.753 -1.818 5.645 1.00 92.12 91 THR A N 1
ATOM 641 C CA . THR A 1 91 ? 3.648 -2.647 6.858 1.00 92.12 91 THR A CA 1
ATOM 642 C C . THR A 1 91 ? 3.094 -1.841 8.037 1.00 92.12 91 THR A C 1
ATOM 644 O O . THR A 1 91 ? 2.194 -2.303 8.739 1.00 92.12 91 THR A O 1
ATOM 647 N N . ALA A 1 92 ? 3.569 -0.606 8.224 1.00 89.69 92 ALA A N 1
ATOM 648 C CA . ALA A 1 92 ? 3.034 0.295 9.245 1.00 89.69 92 ALA A CA 1
ATOM 649 C C . ALA A 1 92 ? 1.561 0.663 8.972 1.00 89.69 92 ALA A C 1
ATOM 651 O O . ALA A 1 92 ? 0.735 0.649 9.886 1.00 89.69 92 ALA A O 1
ATOM 652 N N . ALA A 1 93 ? 1.207 0.926 7.710 1.00 91.44 93 ALA A N 1
ATOM 653 C CA . ALA A 1 93 ? -0.169 1.186 7.293 1.00 91.44 93 ALA A CA 1
ATOM 654 C C . ALA A 1 93 ? -1.093 -0.008 7.570 1.00 91.44 93 ALA A C 1
ATOM 656 O O . ALA A 1 93 ? -2.206 0.188 8.048 1.00 91.44 93 ALA A O 1
ATOM 657 N N . GLN A 1 94 ? -0.632 -1.240 7.335 1.00 91.50 94 GLN A N 1
ATOM 658 C CA . GLN A 1 94 ? -1.413 -2.456 7.575 1.00 91.50 94 GLN A CA 1
ATOM 659 C C . GLN A 1 94 ? -1.808 -2.608 9.049 1.00 91.50 94 GLN A C 1
ATOM 661 O O . GLN A 1 94 ? -2.925 -3.024 9.361 1.00 91.50 94 GLN A O 1
ATOM 666 N N . GLN A 1 95 ? -0.908 -2.243 9.963 1.00 89.00 95 GLN A N 1
ATOM 667 C CA . GLN A 1 95 ? -1.197 -2.258 11.396 1.00 89.00 95 GLN A CA 1
ATOM 668 C C . GLN A 1 95 ? -2.221 -1.181 11.775 1.00 89.00 95 GLN A C 1
ATOM 670 O O . GLN A 1 95 ? -3.103 -1.432 12.593 1.00 89.00 95 GLN A O 1
ATOM 675 N N . ALA A 1 96 ? -2.139 -0.007 11.148 1.00 87.88 96 ALA A N 1
ATOM 676 C CA . ALA A 1 96 ? -3.019 1.121 11.435 1.00 87.88 96 ALA A CA 1
ATOM 677 C C . ALA A 1 96 ? -4.413 0.997 10.789 1.00 87.88 96 ALA A C 1
ATOM 679 O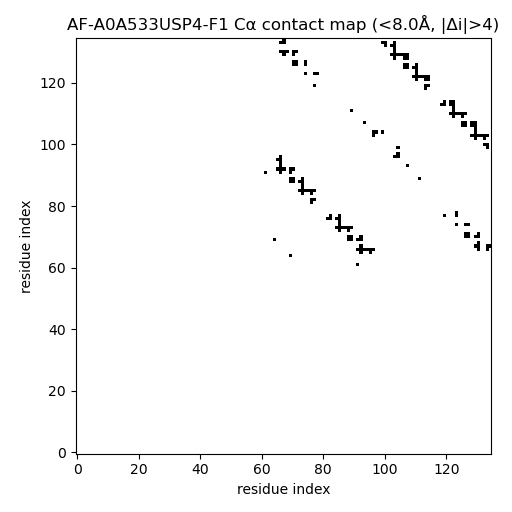 O . ALA A 1 96 ? -5.392 1.452 11.370 1.00 87.88 96 ALA A O 1
ATOM 680 N N . ILE A 1 97 ? -4.536 0.359 9.618 1.00 87.12 97 ILE A N 1
ATOM 681 C CA . ILE A 1 97 ? -5.784 0.344 8.831 1.00 87.12 97 ILE A CA 1
ATOM 682 C C . ILE A 1 97 ? -6.863 -0.599 9.385 1.00 87.12 97 ILE A C 1
ATOM 684 O O . ILE A 1 97 ? -8.005 -0.578 8.937 1.00 87.12 97 ILE A O 1
ATOM 688 N N . SER A 1 98 ? -6.533 -1.433 10.375 1.00 79.69 98 SER A N 1
ATOM 689 C CA . SER A 1 98 ? -7.464 -2.435 10.919 1.00 79.69 98 SER A CA 1
ATOM 690 C C . SER A 1 98 ? -8.735 -1.822 11.529 1.00 79.69 98 SER A C 1
ATOM 692 O O . SER A 1 98 ? -9.783 -2.4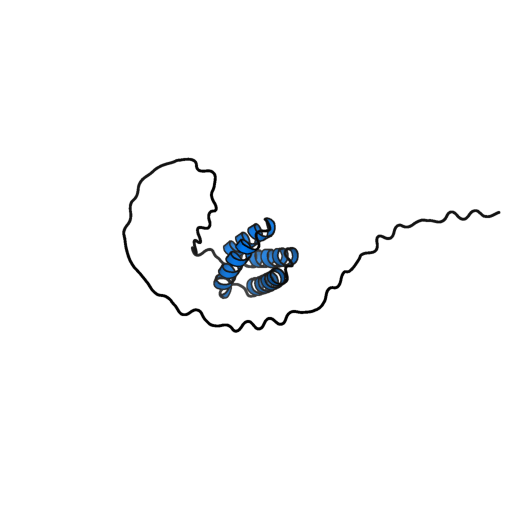66 11.510 1.00 79.69 98 SER A O 1
ATOM 694 N N . GLY A 1 99 ? -8.659 -0.583 12.030 1.00 78.75 99 GLY A N 1
ATOM 695 C CA . GLY 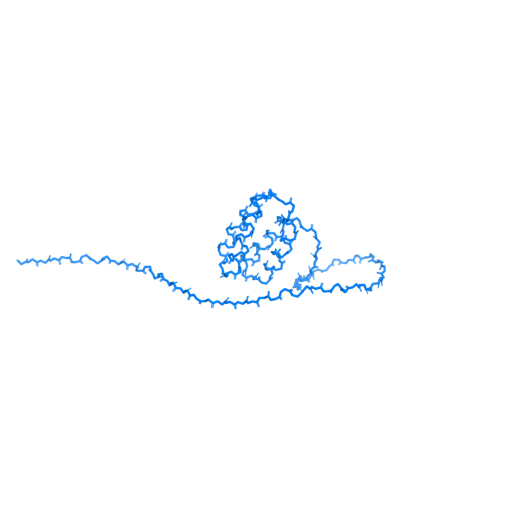A 1 99 ? -9.795 0.162 12.591 1.00 78.75 99 GLY A CA 1
ATOM 696 C C . GLY A 1 99 ? -10.549 1.047 11.594 1.00 78.75 99 GLY A C 1
ATOM 697 O O . GLY A 1 99 ? -11.472 1.749 11.994 1.00 78.75 99 GLY A O 1
ATOM 698 N N . GLU A 1 100 ? -10.162 1.033 10.319 1.00 86.94 100 GLU A N 1
ATOM 699 C CA . GLU A 1 100 ? -10.652 1.970 9.307 1.00 86.94 100 GLU A CA 1
ATOM 700 C C . GLU A 1 100 ? -11.784 1.381 8.445 1.00 86.94 100 GLU A C 1
ATOM 702 O O . GLU A 1 100 ? -12.145 0.200 8.551 1.00 86.94 100 GLU A O 1
ATOM 707 N N . SER A 1 101 ? -12.329 2.220 7.554 1.00 88.56 101 SER A N 1
ATOM 708 C CA . SER A 1 101 ? -13.382 1.865 6.592 1.00 88.56 101 SER A CA 1
ATOM 709 C C . SER A 1 101 ? -13.060 0.596 5.791 1.00 88.56 101 SER A C 1
ATOM 711 O O . SER A 1 1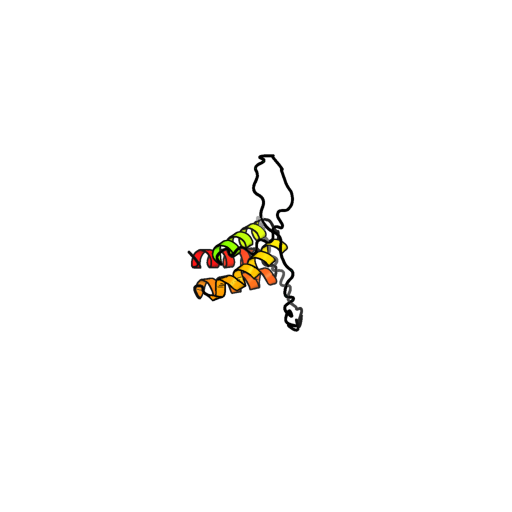01 ? -11.932 0.382 5.335 1.00 88.56 101 SER A O 1
ATOM 713 N N . ASP A 1 102 ? -14.078 -0.234 5.551 1.00 91.75 102 ASP A N 1
ATOM 714 C CA . ASP A 1 102 ? -13.957 -1.454 4.745 1.00 91.75 102 ASP A CA 1
ATOM 715 C C . ASP A 1 102 ? -13.484 -1.171 3.314 1.00 91.75 102 ASP A C 1
ATOM 717 O O . ASP A 1 102 ? -12.694 -1.944 2.768 1.00 91.75 102 ASP A O 1
ATOM 721 N N . GLN A 1 103 ? -13.875 -0.032 2.730 1.00 90.00 103 GLN A N 1
ATOM 722 C CA . GLN A 1 103 ? -13.377 0.377 1.413 1.00 90.00 103 GLN A CA 1
ATOM 723 C C . GLN A 1 103 ? -11.879 0.695 1.439 1.00 90.00 103 GLN A C 1
ATOM 725 O O . GLN A 1 103 ? -11.147 0.280 0.539 1.00 90.00 103 GLN A O 1
ATOM 730 N N . ALA A 1 104 ? -11.403 1.377 2.486 1.00 91.38 104 ALA A N 1
ATOM 731 C CA . ALA A 1 104 ? -9.984 1.681 2.640 1.00 91.38 104 ALA A CA 1
ATOM 732 C C . ALA A 1 104 ? -9.162 0.394 2.782 1.00 91.38 104 ALA A C 1
ATOM 734 O O . ALA A 1 104 ? -8.158 0.226 2.091 1.00 91.38 104 ALA A O 1
ATOM 735 N N . LYS A 1 105 ? -9.623 -0.552 3.610 1.00 93.06 105 LYS A N 1
ATOM 736 C CA . LYS A 1 105 ? -8.985 -1.868 3.784 1.00 93.06 105 LYS A CA 1
ATOM 737 C C . LYS A 1 105 ? -8.958 -2.679 2.490 1.00 93.06 105 LYS A C 1
ATOM 739 O O . LYS A 1 105 ? -7.940 -3.301 2.190 1.00 93.06 105 LYS A O 1
ATOM 744 N N . MET A 1 106 ? -10.044 -2.661 1.716 1.00 95.38 106 MET A N 1
ATOM 745 C CA . MET A 1 106 ? -10.125 -3.357 0.429 1.00 95.38 106 MET A CA 1
ATOM 746 C C . MET A 1 106 ? -9.093 -2.812 -0.560 1.00 95.38 106 MET A C 1
ATOM 748 O O . MET A 1 106 ? -8.251 -3.570 -1.043 1.00 95.38 106 MET A O 1
ATOM 752 N N . HIS A 1 107 ? -9.110 -1.500 -0.807 1.00 95.88 107 HIS A N 1
ATOM 753 C CA . HIS A 1 107 ? -8.156 -0.861 -1.708 1.00 95.88 107 HIS A CA 1
ATOM 754 C C . HIS A 1 107 ? -6.716 -1.022 -1.218 1.00 95.88 107 HIS A C 1
ATOM 756 O O . HIS A 1 107 ? -5.827 -1.336 -2.002 1.00 95.88 107 HIS A O 1
ATOM 762 N N . PHE A 1 108 ? -6.471 -0.908 0.085 1.00 95.75 108 PHE A N 1
ATOM 763 C CA . PHE A 1 108 ? -5.149 -1.153 0.649 1.00 95.75 108 PHE A CA 1
ATOM 764 C C . PHE A 1 108 ? -4.673 -2.593 0.408 1.00 95.75 108 PHE A C 1
ATOM 766 O O . PHE A 1 108 ? -3.528 -2.810 0.012 1.00 95.75 108 PHE A O 1
ATOM 773 N N . GLY A 1 109 ? -5.556 -3.579 0.586 1.00 96.00 109 GLY A N 1
ATOM 774 C CA . GLY A 1 109 ? -5.254 -4.984 0.324 1.00 96.00 109 GLY A CA 1
ATOM 775 C C . GLY A 1 109 ? -4.918 -5.258 -1.144 1.00 96.00 109 GLY A C 1
ATOM 776 O O . GLY A 1 109 ? -3.975 -5.997 -1.429 1.00 96.00 109 GLY A O 1
ATOM 777 N N . GLU A 1 110 ? -5.643 -4.650 -2.083 1.00 95.25 110 GLU A N 1
ATOM 778 C CA . GLU A 1 110 ? -5.321 -4.736 -3.515 1.00 95.25 110 GLU A CA 1
ATOM 779 C C . GLU A 1 110 ? -4.002 -4.032 -3.853 1.00 95.25 110 GLU A C 1
ATOM 781 O O . GLU A 1 110 ? -3.180 -4.589 -4.582 1.00 95.25 110 GLU A O 1
ATOM 786 N N . GLY A 1 111 ? -3.744 -2.872 -3.246 1.00 96.62 111 GLY A N 1
ATOM 787 C CA . GLY A 1 111 ? -2.480 -2.153 -3.391 1.00 96.62 111 GLY A CA 1
ATOM 788 C C . GLY A 1 111 ? -1.285 -2.960 -2.892 1.00 96.62 111 GLY A C 1
ATOM 789 O O . GLY A 1 111 ? -0.260 -3.026 -3.569 1.00 96.62 111 GLY A O 1
ATOM 790 N N . MET A 1 112 ? -1.431 -3.650 -1.758 1.00 96.25 112 MET A N 1
ATOM 791 C CA . MET A 1 112 ? -0.417 -4.574 -1.250 1.00 96.25 112 MET A CA 1
ATOM 792 C C . MET A 1 112 ? -0.183 -5.764 -2.185 1.00 96.25 112 MET A C 1
ATOM 794 O O . MET A 1 112 ? 0.968 -6.128 -2.417 1.00 96.25 112 MET A O 1
ATOM 798 N N . LYS A 1 113 ? -1.242 -6.362 -2.746 1.00 95.69 113 LYS A N 1
ATOM 799 C CA . LYS A 1 113 ? -1.103 -7.469 -3.708 1.00 95.69 113 LYS A CA 1
ATOM 800 C C . LYS A 1 113 ? -0.336 -7.030 -4.954 1.00 95.69 113 LYS A C 1
ATOM 802 O O . LYS A 1 113 ? 0.612 -7.711 -5.337 1.00 95.69 113 LYS A O 1
ATOM 807 N N . ALA A 1 114 ? -0.712 -5.891 -5.537 1.00 95.19 114 ALA A N 1
ATOM 808 C CA . ALA A 1 114 ? -0.033 -5.321 -6.698 1.00 95.19 114 ALA A CA 1
ATOM 809 C C . ALA A 1 114 ? 1.434 -4.979 -6.383 1.00 95.19 114 ALA A C 1
ATOM 811 O O . ALA A 1 114 ? 2.338 -5.291 -7.158 1.00 95.19 114 ALA A O 1
ATOM 812 N N . PHE A 1 115 ? 1.698 -4.425 -5.196 1.00 94.69 115 PHE A N 1
ATOM 813 C CA . PHE A 1 115 ? 3.059 -4.159 -4.736 1.00 94.69 115 PHE A CA 1
ATOM 814 C C . PHE A 1 115 ? 3.895 -5.444 -4.650 1.00 94.69 115 PHE A C 1
ATOM 816 O O . PHE A 1 115 ? 5.004 -5.497 -5.186 1.00 94.69 115 PHE A O 1
ATOM 823 N N . SER A 1 116 ? 3.356 -6.500 -4.036 1.00 94.06 116 SER A N 1
ATOM 824 C CA . SER A 1 116 ? 4.028 -7.799 -3.922 1.00 94.06 116 SER A CA 1
ATOM 825 C C . SER A 1 116 ? 4.222 -8.503 -5.267 1.00 94.06 116 SER A C 1
ATOM 827 O O . SER A 1 116 ? 5.205 -9.223 -5.428 1.00 94.06 116 SER A O 1
ATOM 829 N N . SER A 1 117 ? 3.339 -8.284 -6.247 1.00 92.88 117 SER A N 1
ATOM 830 C CA . SER A 1 117 ? 3.518 -8.789 -7.616 1.00 92.88 117 SER A CA 1
ATOM 831 C C . SER A 1 117 ? 4.471 -7.937 -8.461 1.00 92.88 117 SER A C 1
ATOM 833 O O . SER A 1 117 ? 4.707 -8.259 -9.623 1.00 92.88 117 SER A O 1
ATOM 835 N N . GLY A 1 118 ? 5.020 -6.852 -7.905 1.00 91.31 118 GLY A N 1
ATOM 836 C CA . GLY A 1 118 ? 5.914 -5.934 -8.607 1.00 91.31 118 GLY A CA 1
ATOM 837 C C . GLY A 1 118 ? 5.207 -4.937 -9.531 1.00 91.31 118 GLY A C 1
ATOM 838 O O . GLY A 1 118 ? 5.894 -4.191 -10.231 1.00 91.31 118 GLY A O 1
ATOM 839 N N . ASP A 1 119 ? 3.874 -4.885 -9.513 1.00 95.19 119 ASP A N 1
ATOM 840 C CA . ASP A 1 119 ? 3.070 -3.909 -10.249 1.00 95.19 119 ASP A CA 1
ATOM 841 C C . ASP A 1 119 ? 2.980 -2.593 -9.463 1.00 95.19 119 ASP A C 1
ATOM 843 O O . ASP A 1 119 ? 2.047 -2.336 -8.699 1.00 95.19 119 ASP A O 1
ATOM 847 N N . SER A 1 120 ? 3.988 -1.741 -9.648 1.00 92.50 120 SER A N 1
ATOM 848 C CA . SER A 1 120 ? 4.049 -0.431 -8.995 1.00 92.50 120 SER A CA 1
ATOM 849 C C . SER A 1 120 ? 2.911 0.505 -9.418 1.00 92.50 120 SER A C 1
ATOM 851 O O . SER A 1 120 ? 2.459 1.299 -8.596 1.00 92.50 120 SER A O 1
ATOM 853 N N . ASN A 1 121 ? 2.412 0.404 -10.654 1.00 93.94 121 ASN A N 1
ATOM 854 C CA . ASN A 1 121 ? 1.331 1.268 -11.141 1.00 93.94 121 ASN A CA 1
ATOM 855 C C . ASN A 1 121 ? -0.017 0.858 -10.540 1.00 93.94 121 ASN A C 1
ATOM 857 O O . ASN A 1 121 ? -0.751 1.716 -10.044 1.00 93.94 121 ASN A O 1
ATOM 861 N N . GLY A 1 122 ? -0.314 -0.444 -10.520 1.00 95.44 122 GLY A N 1
ATOM 862 C CA . GLY A 1 122 ? -1.477 -0.986 -9.821 1.00 95.44 122 GLY A CA 1
ATOM 863 C C . GLY A 1 122 ? -1.427 -0.676 -8.326 1.00 95.44 122 GLY A C 1
ATOM 864 O O . GLY A 1 122 ? -2.410 -0.190 -7.764 1.00 95.44 122 GLY A O 1
ATOM 865 N N . ALA A 1 123 ? -0.259 -0.841 -7.692 1.00 96.19 123 ALA A N 1
ATOM 866 C CA . ALA A 1 123 ? -0.065 -0.477 -6.290 1.00 96.19 123 ALA A CA 1
ATOM 867 C C . ALA A 1 123 ? -0.399 1.000 -6.045 1.00 96.19 123 ALA A C 1
ATOM 869 O O . ALA A 1 123 ? -1.196 1.306 -5.162 1.00 96.19 123 ALA A O 1
ATOM 870 N N . LEU A 1 124 ? 0.136 1.916 -6.858 1.00 96.25 124 LEU A N 1
ATOM 871 C CA . LEU A 1 124 ? -0.153 3.348 -6.750 1.00 96.25 124 LEU A CA 1
ATOM 872 C C . LEU A 1 124 ? -1.645 3.659 -6.891 1.00 96.25 124 LEU A C 1
ATOM 874 O O . LEU A 1 124 ? -2.171 4.453 -6.111 1.00 96.25 124 LEU A O 1
ATOM 878 N N . MET A 1 125 ? -2.330 3.045 -7.858 1.00 97.06 125 MET A N 1
ATOM 879 C CA . MET A 1 125 ? -3.759 3.271 -8.085 1.00 97.06 125 MET A CA 1
ATOM 880 C C . MET A 1 125 ? -4.589 2.883 -6.855 1.00 97.06 125 MET A C 1
ATOM 882 O O . MET A 1 125 ? -5.361 3.694 -6.338 1.00 97.06 125 MET A O 1
ATOM 886 N N . HIS A 1 126 ? -4.395 1.663 -6.357 1.00 97.56 126 HIS A N 1
ATOM 887 C CA . HIS A 1 126 ? -5.147 1.146 -5.220 1.00 97.56 126 HIS A CA 1
ATOM 888 C C . HIS A 1 126 ? -4.778 1.854 -3.908 1.00 97.56 126 HIS A C 1
ATOM 890 O O . HIS A 1 126 ? -5.657 2.171 -3.112 1.00 97.56 126 HIS A O 1
ATOM 896 N N . LEU A 1 127 ? -3.503 2.187 -3.688 1.00 96.25 127 LEU A N 1
ATOM 897 C CA . LEU A 1 127 ? -3.081 2.928 -2.496 1.00 96.25 127 LEU A CA 1
ATOM 898 C C . LEU A 1 127 ? -3.627 4.361 -2.487 1.00 96.25 127 LEU A C 1
ATOM 900 O O . LEU A 1 127 ? -4.054 4.836 -1.437 1.00 96.25 127 LEU A O 1
ATOM 904 N N . LYS A 1 128 ? -3.690 5.037 -3.642 1.00 96.25 128 LYS A N 1
ATOM 905 C CA . LYS A 1 128 ? -4.337 6.358 -3.753 1.00 96.25 128 LYS A CA 1
ATOM 906 C C . LYS A 1 128 ? -5.826 6.273 -3.414 1.00 96.25 128 LYS A C 1
ATOM 908 O O . LYS A 1 128 ? -6.312 7.102 -2.651 1.00 96.25 128 LYS A O 1
ATOM 913 N N . ALA A 1 129 ? -6.525 5.250 -3.905 1.00 94.69 129 ALA A N 1
ATOM 914 C CA . ALA A 1 129 ? -7.924 5.011 -3.548 1.00 94.69 129 ALA A CA 1
ATOM 915 C C . ALA A 1 129 ? -8.100 4.716 -2.045 1.00 94.69 129 ALA A C 1
ATOM 917 O O . ALA A 1 129 ? -9.023 5.231 -1.417 1.00 94.69 129 ALA A O 1
ATOM 918 N N . ALA A 1 130 ? -7.184 3.953 -1.440 1.00 94.25 130 ALA A N 1
ATOM 919 C CA . ALA A 1 130 ? -7.194 3.699 -0.002 1.00 94.25 130 ALA A CA 1
ATOM 920 C C . ALA A 1 130 ? -7.001 4.990 0.809 1.00 94.25 130 ALA A C 1
ATOM 922 O O . ALA A 1 130 ? -7.766 5.242 1.733 1.00 94.25 130 ALA A O 1
ATOM 923 N N . ALA A 1 131 ? -6.032 5.836 0.440 1.00 93.12 131 ALA A N 1
ATOM 924 C CA . ALA A 1 131 ? -5.807 7.125 1.097 1.00 93.12 131 ALA A CA 1
ATOM 925 C C . ALA A 1 131 ? -7.023 8.059 0.980 1.00 93.12 131 ALA A C 1
ATOM 927 O O . ALA A 1 131 ? -7.387 8.708 1.957 1.00 93.12 131 ALA A O 1
ATOM 928 N N . GLN A 1 132 ? -7.679 8.090 -0.184 1.00 93.00 132 GLN A N 1
ATOM 929 C CA . GLN A 1 132 ? -8.912 8.858 -0.398 1.00 93.00 132 GLN A CA 1
ATOM 930 C C . GLN A 1 132 ? -10.069 8.349 0.470 1.00 93.00 132 GLN A C 1
ATOM 932 O O . GLN A 1 132 ? -10.821 9.147 1.021 1.00 93.00 132 GLN A O 1
ATOM 937 N N . ALA A 1 133 ? -10.198 7.029 0.629 1.00 90.56 133 ALA A N 1
ATOM 938 C CA . ALA A 1 133 ? -11.232 6.420 1.465 1.00 90.56 133 ALA A CA 1
ATOM 939 C C . ALA A 1 133 ? -11.033 6.672 2.974 1.00 90.56 133 ALA A C 1
ATOM 941 O O . ALA A 1 133 ? -11.968 6.468 3.747 1.00 90.56 133 ALA A O 1
ATOM 942 N N . LEU A 1 134 ? -9.837 7.102 3.389 1.00 86.56 134 LEU A N 1
ATOM 943 C CA . LEU A 1 134 ? -9.504 7.436 4.777 1.00 86.56 134 LEU A CA 1
ATOM 944 C C . LEU A 1 134 ? -9.756 8.910 5.138 1.00 86.56 134 LEU A C 1
ATOM 946 O O . LEU A 1 134 ? -9.679 9.249 6.316 1.00 86.56 134 LEU A O 1
ATOM 950 N N . GLY A 1 135 ? -10.086 9.761 4.157 1.00 79.50 135 GLY A N 1
ATOM 951 C CA . GLY A 1 135 ? -10.370 11.189 4.358 1.00 79.50 135 GLY A CA 1
ATOM 952 C C . GLY A 1 135 ? -9.129 12.058 4.303 1.00 79.50 135 GLY A C 1
ATOM 953 O O . GLY A 1 135 ? -8.347 12.106 5.274 1.00 79.50 135 GLY A O 1
#

Solvent-accessible surface area (backbone atoms only — not comparable to full-atom values): 8766 Å² total; per-residue (Å²): 140,84,85,81,84,80,82,82,80,85,77,82,78,80,80,80,81,83,82,80,89,85,80,91,75,86,74,81,85,76,78,85,78,86,84,80,87,87,84,89,84,85,89,86,89,81,89,81,94,72,95,72,87,78,73,86,79,80,68,81,67,88,66,83,60,54,32,42,56,23,35,52,53,17,42,54,23,52,76,72,65,38,58,68,61,14,52,56,25,46,55,55,16,59,69,48,35,75,84,52,52,70,67,21,46,49,27,37,52,52,10,49,50,24,44,75,72,66,36,59,67,56,15,46,55,24,33,51,51,15,34,60,58,64,109

Radius of gyration: 24.24 Å; Cα contacts (8 Å, |Δi|>4): 98; chains: 1; bounding box: 38×48×99 Å

Mean predicted aligned error: 18.07 Å

Nearest PDB structures (foldseek):
  3u8v-assembly1_A  TM=9.087E-01  e=2.143E-02  Nitrosomonas europaea
  6w1e-assembly1_A-2  TM=6.097E-01  e=3.495E+00  Streptococcus thermophilus LMG 18311
  4yv9-assembly2_D  TM=6.323E-01  e=3.887E+00  Streptococcus dysgalactiae
  5w4m-assembly1_A  TM=5.966E-01  e=3.686E+00  Streptococcus dysgalactiae
  7tt6-assembly1_D  TM=5.259E-01  e=4.558E+00  Escherichia coli

Sequence (135 aa):
MSILILMKFSTTTIATVALAVGVLFGLTFTGFTSIRAQNMTAPNNMTGSANMTGPNMTTSGTSGGSAKMQIEDAIKALESGDKQAASTKLTAAQQAISGESDQAKMHFGEGMKAFSSGDSNGALMHLKAAAQALG

pLDDT: mean 71.22, std 22.76, range [34.19, 97.56]

Secondary structure (DSSP, 8-state):
------------------------------------------------------------------HHHHHHHHHHHHHTT-HHHHHHHHHHHHHHGGGS-HHHHHHHHHHHHHHHTT-HHHHHHHHHHHHHHT-

Foldseek 3Di:
DDDDDDDDDDDPDDDPDDDDDDDPDDDDDDDDDDDDDDDDDDDDDDDDDDDDDDDDPPVPPPPDDALLVLLVQLLVCLVVVNLVSNVVSLVSSQVRCPPDDPLLVVLSVQLVVCSVVVNSVSNNVSSVSSSVRRD